Protein AF-A0A060HSI9-F1 (afdb_monomer)

pLDDT: mean 70.89, std 17.95, range [40.16, 93.25]

Mean predicted aligned error: 19.89 Å

Solvent-accessible surface area (backbone atoms only — not comparable to full-atom values): 10178 Å² total; per-residue (Å²): 134,85,80,70,79,59,53,74,47,75,44,99,86,72,50,74,48,76,35,48,62,65,58,51,50,52,49,51,52,52,54,51,49,64,66,45,73,79,53,79,86,77,88,77,90,78,90,75,96,71,94,72,89,74,72,82,67,75,79,71,74,78,77,73,58,67,72,57,53,50,54,53,50,54,50,33,64,72,57,56,35,84,62,73,37,39,64,73,67,48,44,62,92,59,92,74,59,80,80,44,48,68,58,52,49,53,56,54,68,68,36,84,59,42,40,80,44,79,57,87,99,43,58,27,40,22,46,54,80,69,80,79,60,62,67,61,62,61,53,67,72,72,70,80,76,90,83,76,91,80,90,82,92,133

Foldseek 3Di:
DDDADWDWDQDPVRDIDTHDPVRVVVVVVVVVVVVCVVPDPPDDDDDDDDDDPPDDPPVPVPDDDVVLVVVLVVQLVVQAAQDWDFPVVSCVPPDDDPVCVVVSVVVQPPDPQWDWDDDPPTITIHGDDDPVPPVVVVVVVVPPDDDDDDDDDD

Secondary structure (DSSP, 8-state):
-----EEEEE-TTS-EEEEEHHHHHHHHHHHHHHHHTTS--------------------------HHHHHHHHHHHHHH--SS-EEHHHHTTT----GGGHHHHHHHHHH-TTEEEEEETTEEEEEE---GGGHHHHHHHSSS-----------

Sequence (154 aa):
MKIGKAISIELDDGQRLSLSLKEAGELYLKLGNMLTDGREAGKKKSGRKSRTTFAGSSRTTVTMSDARRQEILEHLNKQVSDTPRTLTNLLKGVKYSPSQLPLIRNMVESQQSIRAKAKGKRTLYLRKRTKVAATKAAKALKGTESGTTSVGAA

Structure (mmCIF, N/CA/C/O backbone):
data_AF-A0A060HSI9-F1
#
_entry.id   AF-A0A060HSI9-F1
#
loop_
_atom_site.group_PDB
_atom_site.id
_atom_site.type_symbol
_atom_site.label_atom_id
_atom_site.label_alt_id
_atom_site.label_comp_id
_atom_site.label_asym_id
_atom_site.label_entity_id
_atom_site.label_seq_id
_atom_site.pdbx_PDB_ins_code
_atom_site.Cartn_x
_atom_site.Cartn_y
_atom_site.Cartn_z
_atom_site.occupancy
_atom_site.B_iso_or_equiv
_atom_site.auth_seq_id
_atom_site.auth_comp_id
_atom_site.auth_asym_id
_atom_site.auth_atom_id
_atom_site.pdbx_PDB_model_num
ATOM 1 N N . MET A 1 1 ? 28.722 20.154 -37.574 1.00 40.16 1 MET A N 1
ATOM 2 C CA . MET A 1 1 ? 28.3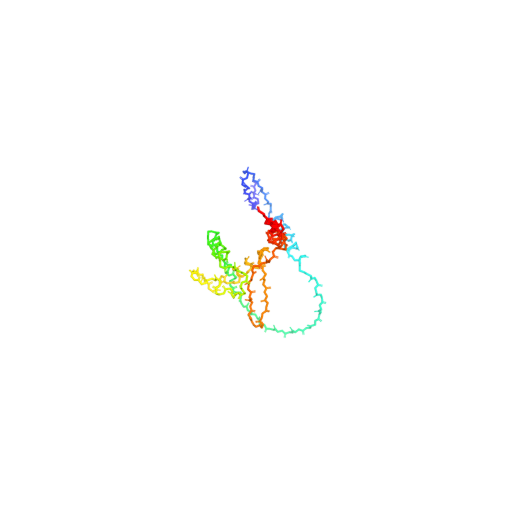08 20.564 -36.211 1.00 40.16 1 MET A CA 1
ATOM 3 C C . MET A 1 1 ? 27.959 19.312 -35.419 1.00 40.16 1 MET A C 1
ATOM 5 O O . MET A 1 1 ? 27.168 18.518 -35.906 1.00 40.16 1 MET A O 1
ATOM 9 N N . LYS A 1 2 ? 28.589 19.072 -34.261 1.00 44.84 2 LYS A N 1
ATOM 10 C CA . LYS A 1 2 ? 28.265 17.920 -33.400 1.00 44.84 2 LYS A CA 1
ATOM 11 C C . LYS A 1 2 ? 27.137 18.341 -32.458 1.00 44.84 2 LYS A C 1
ATOM 13 O O . LYS A 1 2 ? 27.374 19.129 -31.551 1.00 44.84 2 LYS A O 1
ATOM 18 N N . ILE A 1 3 ? 25.922 17.859 -32.705 1.00 48.19 3 ILE A N 1
ATOM 19 C CA . ILE A 1 3 ? 24.788 18.047 -31.794 1.00 48.19 3 ILE A CA 1
ATOM 20 C C . ILE A 1 3 ? 25.123 17.278 -30.513 1.00 48.19 3 ILE A C 1
ATOM 22 O O . ILE A 1 3 ? 25.268 16.055 -30.528 1.00 48.19 3 ILE A O 1
ATOM 26 N N . GLY A 1 4 ? 25.362 18.010 -29.424 1.00 58.66 4 GLY A N 1
ATOM 27 C CA . GLY A 1 4 ? 25.581 17.420 -28.107 1.00 58.66 4 GLY A CA 1
ATOM 28 C C . GLY A 1 4 ? 24.373 16.577 -27.704 1.00 58.66 4 GLY A C 1
ATOM 29 O O . GLY A 1 4 ? 23.245 16.891 -28.074 1.00 58.66 4 GLY A O 1
ATOM 30 N N . LYS A 1 5 ? 24.606 15.489 -26.964 1.00 60.88 5 LYS A N 1
ATOM 31 C CA . LYS A 1 5 ? 23.535 14.610 -26.474 1.00 60.88 5 LYS A CA 1
ATOM 32 C C . LYS A 1 5 ? 22.525 15.448 -25.672 1.00 60.88 5 LYS A C 1
ATOM 34 O O . LYS A 1 5 ? 22.882 15.991 -24.629 1.00 60.88 5 LYS A O 1
ATOM 39 N N . ALA A 1 6 ? 21.299 15.556 -26.172 1.00 63.03 6 ALA A N 1
ATOM 40 C CA . ALA A 1 6 ? 20.192 16.255 -25.529 1.00 63.03 6 ALA A CA 1
ATOM 41 C C . ALA A 1 6 ? 19.100 15.245 -25.170 1.00 63.03 6 ALA A C 1
ATOM 43 O O . ALA A 1 6 ? 18.893 14.263 -25.886 1.00 63.03 6 ALA A O 1
ATOM 44 N N . ILE A 1 7 ? 18.420 15.478 -24.053 1.00 67.94 7 ILE A N 1
ATOM 45 C CA . ILE A 1 7 ? 17.282 14.668 -23.624 1.00 67.94 7 ILE A CA 1
ATOM 46 C C . ILE A 1 7 ? 16.034 15.406 -24.095 1.00 67.94 7 ILE A C 1
ATOM 48 O O . ILE A 1 7 ? 15.830 16.561 -23.731 1.00 67.94 7 ILE A O 1
ATOM 52 N N . SER A 1 8 ? 15.230 14.758 -24.935 1.00 62.72 8 SER A N 1
ATOM 53 C CA . SER A 1 8 ? 13.963 15.321 -25.404 1.00 62.72 8 SER A CA 1
ATOM 54 C C . SER A 1 8 ? 12.813 14.666 -24.657 1.00 62.72 8 SER A C 1
ATOM 56 O O . SER A 1 8 ? 12.738 13.440 -24.596 1.00 62.72 8 SER A O 1
ATOM 58 N N . ILE A 1 9 ? 11.950 15.492 -24.076 1.00 70.50 9 ILE A N 1
ATOM 59 C CA . ILE A 1 9 ? 10.743 15.074 -23.370 1.00 70.50 9 ILE A CA 1
ATOM 60 C C . ILE A 1 9 ? 9.565 15.589 -24.192 1.00 70.50 9 ILE A C 1
ATOM 62 O O . ILE A 1 9 ? 9.476 16.785 -24.466 1.00 70.50 9 ILE A O 1
ATOM 66 N N . GLU A 1 10 ? 8.702 14.677 -24.620 1.00 68.81 10 GLU A N 1
ATOM 67 C CA . GLU A 1 10 ? 7.448 14.998 -25.298 1.00 68.81 10 GLU A CA 1
ATOM 68 C C . GLU A 1 10 ? 6.337 14.998 -24.249 1.00 68.81 10 GLU A C 1
ATOM 70 O O . GLU A 1 10 ? 6.200 14.038 -23.488 1.00 68.81 10 GLU A O 1
ATOM 75 N N . LEU A 1 11 ? 5.629 16.118 -24.148 1.00 74.62 11 LEU A N 1
ATOM 76 C CA . LEU A 1 11 ? 4.500 16.302 -23.247 1.00 74.62 11 LEU A CA 1
ATOM 77 C C . LEU A 1 11 ? 3.208 15.847 -23.939 1.00 74.62 11 LEU A C 1
ATOM 79 O O . LEU A 1 11 ? 3.128 15.825 -25.167 1.00 74.62 11 LEU A O 1
ATOM 83 N N . ASP A 1 12 ? 2.188 15.501 -23.153 1.00 70.75 12 ASP A N 1
ATOM 84 C CA . ASP A 1 12 ? 0.912 14.964 -23.658 1.00 70.75 12 ASP A CA 1
ATOM 85 C C . ASP A 1 12 ? 0.148 15.941 -24.578 1.00 70.75 12 ASP A C 1
ATOM 87 O O . ASP A 1 12 ? -0.732 15.530 -25.331 1.00 70.75 12 ASP A O 1
ATOM 91 N N . ASP A 1 13 ? 0.492 17.232 -24.548 1.00 79.94 13 ASP A N 1
ATOM 92 C CA . ASP A 1 13 ? -0.033 18.274 -25.437 1.00 79.94 13 ASP A CA 1
ATOM 93 C C . ASP A 1 13 ? 0.760 18.417 -26.754 1.00 79.94 13 ASP A C 1
ATOM 95 O O . ASP A 1 13 ? 0.511 19.331 -27.540 1.00 79.94 13 ASP A O 1
ATOM 99 N N . GLY A 1 14 ? 1.715 17.517 -27.007 1.00 69.44 14 GLY A N 1
ATOM 100 C CA . GLY A 1 14 ? 2.565 17.505 -28.197 1.00 69.44 14 GLY A CA 1
ATOM 101 C C . GLY A 1 14 ? 3.743 18.479 -28.135 1.00 69.44 14 GLY A C 1
ATOM 102 O O . GLY A 1 14 ? 4.514 18.569 -29.095 1.00 69.44 14 GLY A O 1
ATOM 103 N N . GLN A 1 15 ? 3.929 19.206 -27.028 1.00 73.06 15 GLN A N 1
ATOM 104 C CA . GLN A 1 15 ? 5.081 20.087 -26.872 1.00 73.06 15 GLN A CA 1
ATOM 105 C C . GLN A 1 15 ? 6.350 19.281 -26.589 1.00 73.06 15 GLN A C 1
ATOM 107 O O . GLN A 1 15 ? 6.393 18.406 -25.723 1.00 73.06 15 GLN A O 1
ATOM 112 N N . ARG A 1 16 ? 7.424 19.605 -27.315 1.00 68.88 16 ARG A N 1
ATOM 113 C CA . ARG A 1 16 ? 8.738 18.979 -27.148 1.00 68.88 16 ARG A CA 1
ATOM 114 C C . ARG A 1 16 ? 9.688 19.921 -26.432 1.00 68.88 16 ARG A C 1
ATOM 116 O O . ARG A 1 16 ? 10.063 20.963 -26.965 1.00 68.88 16 ARG A O 1
ATOM 123 N N . LEU A 1 17 ? 10.116 19.515 -25.243 1.00 69.62 17 LEU A N 1
ATOM 124 C CA . LEU A 1 17 ? 11.152 20.194 -24.480 1.00 69.62 17 LEU A CA 1
ATOM 125 C C . LEU A 1 17 ? 12.476 19.462 -24.683 1.00 69.62 17 LEU A C 1
ATOM 127 O O . LEU A 1 17 ? 12.631 18.302 -24.297 1.00 69.62 17 LEU A O 1
ATOM 131 N N . SER A 1 18 ? 13.441 20.146 -25.292 1.00 68.75 18 SER A N 1
ATOM 132 C CA . SER A 1 18 ? 14.808 19.649 -25.426 1.00 68.75 18 SER A CA 1
ATOM 133 C C . SER A 1 18 ? 15.668 20.262 -24.332 1.00 68.75 18 SER A C 1
ATOM 135 O O . SER A 1 18 ? 15.919 21.462 -24.333 1.00 68.75 18 SER A O 1
ATOM 137 N N . LEU A 1 19 ? 16.122 19.425 -23.405 1.00 70.19 19 LEU A N 1
ATOM 138 C CA . LEU A 1 19 ? 17.006 19.829 -22.320 1.00 70.19 19 LEU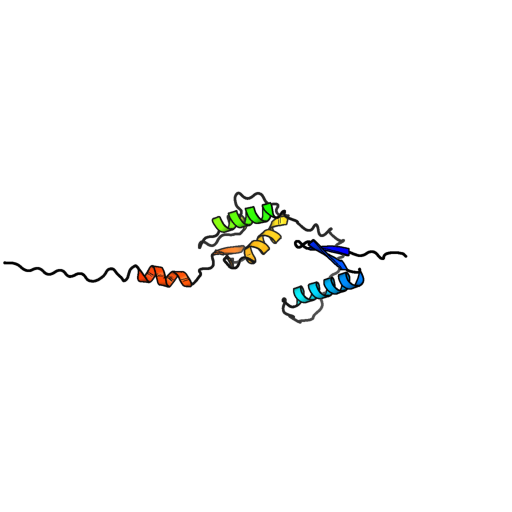 A CA 1
ATOM 139 C C . LEU A 1 19 ? 18.432 19.395 -22.634 1.00 70.19 19 LEU A C 1
ATOM 141 O O . LEU A 1 19 ? 18.698 18.247 -23.019 1.00 70.19 19 LEU A O 1
ATOM 145 N N . SER A 1 20 ? 19.375 20.305 -22.426 1.00 74.25 20 SER A N 1
ATOM 146 C CA . SER A 1 20 ? 20.785 19.947 -22.403 1.00 74.25 20 SER A CA 1
ATOM 147 C C . SER A 1 20 ? 21.103 19.100 -21.163 1.00 74.25 20 SER A C 1
ATOM 149 O O . SER A 1 20 ? 20.420 19.148 -20.139 1.00 74.25 20 SER A O 1
ATOM 151 N N . LEU A 1 21 ? 22.192 18.329 -21.221 1.00 71.19 21 LEU A N 1
ATOM 152 C CA . LEU A 1 21 ? 22.659 17.517 -20.088 1.00 71.19 21 LEU A CA 1
ATOM 153 C C . LEU A 1 21 ? 22.911 18.337 -18.810 1.00 71.19 21 LEU A C 1
ATOM 155 O O . LEU A 1 21 ? 22.741 17.813 -17.711 1.00 71.19 21 LEU A O 1
ATOM 159 N N . LYS A 1 22 ? 23.312 19.608 -18.945 1.00 73.69 22 LYS A N 1
ATOM 160 C CA . LYS A 1 22 ? 23.543 20.503 -17.802 1.00 73.69 22 LYS A CA 1
ATOM 161 C C . LYS A 1 22 ? 22.226 20.898 -17.139 1.00 73.69 22 LYS A C 1
ATOM 163 O O . LYS A 1 22 ? 22.084 20.721 -15.934 1.00 73.69 22 LYS A O 1
ATOM 168 N N . GLU A 1 23 ? 21.249 21.327 -17.933 1.00 70.81 23 GLU A N 1
ATOM 169 C CA . GLU A 1 23 ? 19.918 21.714 -17.447 1.00 70.81 23 GLU A CA 1
ATOM 170 C C . GLU A 1 23 ? 19.183 20.528 -16.814 1.00 70.81 23 GLU A C 1
ATOM 172 O O . GLU A 1 23 ? 18.569 20.662 -15.757 1.00 70.81 23 GLU A O 1
ATOM 177 N N . ALA A 1 24 ? 19.311 19.333 -17.400 1.00 70.69 24 ALA A N 1
ATOM 178 C CA . ALA A 1 24 ? 18.772 18.109 -16.813 1.00 70.69 24 ALA A CA 1
ATOM 179 C C . ALA A 1 24 ? 19.407 17.790 -15.443 1.00 70.69 24 ALA A C 1
ATOM 181 O O . ALA A 1 24 ? 18.711 17.367 -14.518 1.00 70.69 24 ALA A O 1
ATOM 182 N N . GLY A 1 25 ? 20.717 18.021 -15.292 1.00 70.75 25 GLY A N 1
ATOM 183 C CA . GLY A 1 25 ? 21.428 17.854 -14.022 1.00 70.75 25 GLY A CA 1
ATOM 184 C C . GLY A 1 25 ? 20.975 18.846 -12.948 1.00 70.75 25 GLY A C 1
ATOM 185 O O . GLY A 1 25 ? 20.745 18.456 -11.802 1.00 70.75 25 GLY A O 1
ATOM 186 N N . GLU A 1 26 ? 20.784 20.112 -13.315 1.00 76.75 26 GLU A N 1
ATOM 187 C CA . GLU A 1 26 ? 20.282 21.150 -12.406 1.00 76.75 26 GLU A CA 1
ATOM 188 C C . GLU A 1 26 ? 18.837 20.892 -11.970 1.00 76.75 26 GLU A C 1
ATOM 190 O O . GLU A 1 26 ? 18.512 21.026 -10.787 1.00 76.75 26 GLU A O 1
ATOM 195 N N . LEU A 1 27 ? 17.978 20.440 -12.889 1.00 71.81 27 LEU A N 1
ATOM 196 C CA . LEU A 1 27 ? 16.618 20.018 -12.559 1.00 71.81 27 LEU A CA 1
ATOM 197 C C . LEU A 1 27 ? 16.621 18.841 -11.586 1.00 71.81 27 LEU A C 1
ATOM 199 O O . LEU A 1 27 ? 15.885 18.872 -10.601 1.00 71.81 27 LEU A O 1
ATOM 203 N N . TYR A 1 28 ? 17.475 17.839 -11.807 1.00 71.62 28 TYR A N 1
ATOM 204 C CA . TYR A 1 28 ? 17.618 16.702 -10.897 1.00 71.62 28 TYR A CA 1
ATOM 205 C C . TYR A 1 28 ? 18.022 17.140 -9.479 1.00 71.62 28 TYR A C 1
ATOM 207 O O . TYR A 1 28 ? 17.431 16.681 -8.500 1.00 71.62 28 TYR A O 1
ATOM 215 N N . LEU A 1 29 ? 18.974 18.070 -9.356 1.00 74.25 29 LEU A N 1
ATOM 216 C CA . LEU A 1 29 ? 19.384 18.655 -8.073 1.00 74.25 29 LEU A CA 1
ATOM 217 C C . LEU A 1 29 ? 18.239 19.423 -7.399 1.00 74.25 29 LEU A C 1
ATOM 219 O O . LEU A 1 29 ? 17.984 19.237 -6.209 1.00 74.25 29 LEU A O 1
ATOM 223 N N . LYS A 1 30 ? 17.512 20.250 -8.156 1.00 74.81 30 LYS A N 1
ATOM 224 C CA . LYS A 1 30 ? 16.397 21.056 -7.640 1.00 74.81 30 LYS A CA 1
ATOM 225 C C . LYS A 1 30 ? 15.217 20.186 -7.189 1.00 74.81 30 LYS A C 1
ATOM 227 O O . LYS A 1 30 ? 14.678 20.410 -6.108 1.00 74.81 30 LYS A O 1
ATOM 232 N N . LEU A 1 31 ? 14.871 19.157 -7.964 1.00 73.06 31 LEU A N 1
ATOM 233 C CA . LEU A 1 31 ? 13.866 18.145 -7.612 1.00 73.06 31 LEU A CA 1
ATOM 234 C C . LEU A 1 31 ? 14.282 17.340 -6.375 1.00 73.06 31 LEU A C 1
ATOM 236 O O . LEU A 1 31 ? 13.459 17.093 -5.494 1.00 73.06 31 LEU A O 1
ATOM 240 N N . GLY A 1 32 ? 15.561 16.967 -6.286 1.00 66.94 32 GLY A N 1
ATOM 241 C CA . GLY A 1 32 ? 16.128 16.306 -5.114 1.00 66.94 32 GLY A CA 1
ATOM 242 C C . GLY A 1 32 ? 15.967 17.147 -3.848 1.00 66.94 32 GLY A C 1
ATOM 243 O O . GLY A 1 32 ? 15.449 16.642 -2.854 1.00 66.94 32 GLY A O 1
ATOM 244 N N . ASN A 1 33 ? 16.320 18.434 -3.919 1.00 64.69 33 ASN A N 1
ATOM 245 C CA . ASN A 1 33 ? 16.217 19.364 -2.795 1.00 64.69 33 ASN A CA 1
ATOM 246 C C . ASN A 1 33 ? 14.762 19.578 -2.343 1.00 64.69 33 ASN A C 1
ATOM 248 O O . ASN A 1 33 ? 14.479 19.481 -1.150 1.00 64.69 33 ASN A O 1
ATOM 252 N N . MET A 1 34 ? 13.819 19.738 -3.281 1.00 61.66 34 MET A N 1
ATOM 253 C CA . MET A 1 34 ? 12.386 19.868 -2.968 1.00 61.66 34 MET A CA 1
ATOM 254 C C . MET A 1 34 ? 11.792 18.617 -2.298 1.00 61.66 34 MET A C 1
ATOM 256 O O . MET A 1 34 ? 10.873 18.728 -1.487 1.00 61.66 34 MET A O 1
ATOM 260 N N . LEU A 1 35 ? 12.310 17.421 -2.600 1.00 59.28 35 LEU A N 1
ATOM 261 C CA . LEU A 1 35 ? 11.903 16.177 -1.933 1.00 59.28 35 LEU A CA 1
ATOM 262 C C . LEU A 1 35 ? 12.506 16.033 -0.526 1.00 59.28 35 LEU A C 1
ATOM 264 O O . LEU A 1 35 ? 11.925 15.353 0.324 1.00 59.28 35 LEU A O 1
ATOM 268 N N . THR A 1 36 ? 13.659 16.654 -0.264 1.00 56.12 36 THR A N 1
ATOM 269 C CA . THR A 1 36 ? 14.295 16.673 1.063 1.00 56.12 36 THR A CA 1
ATOM 270 C C . THR A 1 36 ? 13.786 17.778 1.981 1.00 56.12 36 THR A C 1
ATOM 272 O O . THR A 1 36 ? 13.737 17.542 3.185 1.00 56.12 36 THR A O 1
ATOM 275 N N . ASP A 1 37 ? 13.331 18.919 1.459 1.00 51.22 37 ASP A N 1
ATOM 276 C CA . ASP A 1 37 ? 12.852 20.049 2.276 1.00 51.22 37 ASP A CA 1
ATOM 277 C C . ASP A 1 37 ? 11.537 19.757 3.032 1.00 51.22 37 ASP A C 1
ATOM 279 O O . ASP A 1 37 ? 11.179 20.467 3.969 1.00 51.22 37 ASP A O 1
ATOM 283 N N . GLY A 1 38 ? 10.840 18.660 2.706 1.00 49.78 38 GLY A N 1
ATOM 284 C CA . GLY A 1 38 ? 9.709 18.135 3.488 1.00 49.78 38 GLY A CA 1
ATOM 285 C C . GLY A 1 38 ? 10.097 17.211 4.655 1.00 49.78 38 GLY A C 1
ATOM 286 O O . GLY A 1 38 ? 9.219 16.744 5.384 1.00 49.78 38 GLY A O 1
ATOM 287 N N . ARG A 1 39 ? 11.388 16.898 4.838 1.00 49.22 39 ARG A N 1
ATOM 288 C CA . ARG A 1 39 ? 11.899 16.128 5.982 1.00 49.22 39 ARG A CA 1
ATOM 289 C C . ARG A 1 39 ? 12.712 17.045 6.875 1.00 49.22 39 ARG A C 1
ATOM 291 O O . ARG A 1 39 ? 13.842 17.393 6.556 1.00 49.22 39 ARG A O 1
ATOM 298 N N . GLU A 1 40 ? 12.116 17.383 8.012 1.00 47.50 40 GLU A N 1
ATOM 299 C CA . GLU A 1 40 ? 12.728 18.161 9.081 1.00 47.50 40 GLU A CA 1
ATOM 300 C C . GLU A 1 40 ? 14.219 17.865 9.280 1.00 47.50 40 GLU A C 1
ATOM 302 O O . GLU A 1 40 ? 14.649 16.728 9.506 1.00 47.50 40 GLU A O 1
ATOM 307 N N . ALA A 1 41 ? 14.998 18.944 9.260 1.00 51.53 41 ALA A N 1
ATOM 308 C CA . ALA A 1 41 ? 16.387 18.987 9.667 1.00 51.53 41 ALA A CA 1
ATOM 309 C C . ALA A 1 41 ? 16.518 18.750 11.184 1.00 51.53 41 ALA A C 1
ATOM 311 O O . ALA A 1 41 ? 16.785 19.660 11.966 1.00 51.53 41 ALA A O 1
ATOM 312 N N . GLY A 1 42 ? 16.387 17.496 11.611 1.00 43.94 42 GLY A N 1
ATOM 313 C CA . GLY A 1 42 ? 16.792 17.046 12.938 1.00 43.94 42 GLY A CA 1
ATOM 314 C C . GLY A 1 42 ? 18.310 16.873 13.016 1.00 43.94 42 GLY A C 1
ATOM 315 O O . GLY A 1 42 ? 18.827 15.766 12.877 1.00 43.94 42 GLY A O 1
ATOM 316 N N . LYS A 1 43 ? 19.059 17.957 13.249 1.00 56.25 43 LYS A N 1
ATOM 317 C CA . LYS A 1 43 ? 20.479 17.867 13.634 1.00 56.25 43 LYS A CA 1
ATOM 318 C C . LYS A 1 43 ? 20.600 17.253 15.033 1.00 56.25 43 LYS A C 1
ATOM 320 O O . LYS A 1 43 ? 20.265 17.931 15.996 1.00 56.25 43 LYS A O 1
ATOM 325 N N . LYS A 1 44 ? 21.234 16.079 15.168 1.00 47.88 44 LYS A N 1
ATOM 326 C CA . LYS A 1 44 ? 22.195 15.802 16.260 1.00 47.88 44 LYS A CA 1
ATOM 327 C C . LYS A 1 44 ? 23.340 14.902 15.777 1.00 47.88 44 LYS A C 1
ATOM 329 O O . LYS A 1 44 ? 23.127 13.800 15.286 1.00 47.88 44 LYS A O 1
ATOM 334 N N . LYS A 1 45 ? 24.564 15.420 15.922 1.00 55.88 45 LYS A N 1
ATOM 335 C CA . LYS A 1 45 ? 25.849 14.725 15.754 1.00 55.88 45 LYS A CA 1
ATOM 336 C C . LYS A 1 45 ? 26.049 13.712 16.890 1.00 55.88 45 LYS A C 1
ATOM 338 O O . LYS A 1 45 ? 25.851 14.091 18.037 1.00 55.88 45 LYS A O 1
ATOM 343 N N . SER A 1 46 ? 26.580 12.526 16.598 1.00 45.97 46 SER A N 1
ATOM 344 C CA . SER A 1 46 ? 27.830 12.006 17.192 1.00 45.97 46 SER A CA 1
ATOM 345 C C . SER A 1 46 ? 28.120 10.593 16.674 1.00 45.97 46 SER A C 1
ATOM 347 O O . SER A 1 46 ? 27.230 9.862 16.250 1.00 45.97 46 SER A O 1
ATOM 349 N N . GLY A 1 47 ? 29.409 10.276 16.579 1.00 52.62 47 GLY A N 1
ATOM 350 C CA . GLY A 1 47 ? 29.939 9.227 15.722 1.00 52.62 47 GLY A CA 1
ATOM 351 C C . GLY A 1 47 ? 29.545 7.799 16.086 1.00 52.62 47 GLY A C 1
ATOM 352 O O . GLY A 1 47 ? 29.537 7.390 17.242 1.00 52.62 47 GLY A O 1
ATOM 353 N N . ARG A 1 48 ? 29.371 6.989 15.042 1.00 47.97 48 ARG A N 1
ATOM 354 C CA . ARG A 1 48 ? 29.639 5.558 15.118 1.00 47.97 48 ARG A CA 1
ATOM 355 C C . ARG A 1 48 ? 30.299 5.113 13.825 1.00 47.97 48 ARG A C 1
ATOM 357 O O . ARG A 1 48 ? 29.682 5.020 12.771 1.00 47.97 48 ARG A O 1
ATOM 364 N N . LYS A 1 49 ? 31.601 4.873 13.933 1.00 56.62 49 LYS A N 1
ATOM 365 C CA . LYS A 1 49 ? 32.419 4.163 12.957 1.00 56.62 49 LYS A CA 1
ATOM 366 C C . LYS A 1 49 ? 31.839 2.745 12.851 1.00 56.62 49 LYS A C 1
ATOM 368 O O . LYS A 1 49 ? 32.005 1.955 13.773 1.00 56.62 49 LYS A O 1
ATOM 373 N N . SER A 1 50 ? 31.147 2.416 11.764 1.00 44.88 50 SER A N 1
ATOM 374 C CA . SER A 1 50 ? 30.896 1.017 11.399 1.00 44.88 50 SER A CA 1
ATOM 375 C C . SER A 1 50 ? 31.078 0.822 9.902 1.00 44.88 50 SER A C 1
ATOM 377 O O . SER A 1 50 ? 30.194 1.051 9.082 1.00 44.88 50 SER A O 1
ATOM 379 N N . ARG A 1 51 ? 32.299 0.391 9.600 1.00 60.06 51 ARG A N 1
ATOM 380 C CA . ARG A 1 51 ? 32.694 -0.451 8.479 1.00 60.06 51 ARG A CA 1
ATOM 381 C C . ARG A 1 51 ? 31.599 -1.474 8.146 1.00 60.06 51 ARG A C 1
ATOM 383 O O . ARG A 1 51 ? 31.305 -2.339 8.962 1.00 60.06 51 ARG A O 1
ATOM 390 N N . THR A 1 52 ? 31.044 -1.384 6.943 1.00 49.75 52 THR A N 1
ATOM 391 C CA . THR A 1 52 ? 30.788 -2.521 6.044 1.00 49.75 52 THR A CA 1
ATOM 392 C C . THR A 1 52 ? 30.369 -1.966 4.688 1.00 49.75 52 THR A C 1
ATOM 394 O O . THR A 1 52 ? 29.316 -1.361 4.519 1.00 49.75 52 THR A O 1
ATOM 397 N N . THR A 1 53 ? 31.255 -2.149 3.718 1.00 53.50 53 THR A N 1
ATOM 398 C CA . THR A 1 53 ? 30.972 -2.100 2.289 1.00 53.50 53 THR A CA 1
ATOM 399 C C . THR A 1 53 ? 29.895 -3.134 1.975 1.00 53.50 53 THR A C 1
ATOM 401 O O . THR A 1 53 ? 30.203 -4.304 1.762 1.00 53.50 53 THR A O 1
ATOM 404 N N . PHE A 1 54 ? 28.627 -2.724 1.959 1.00 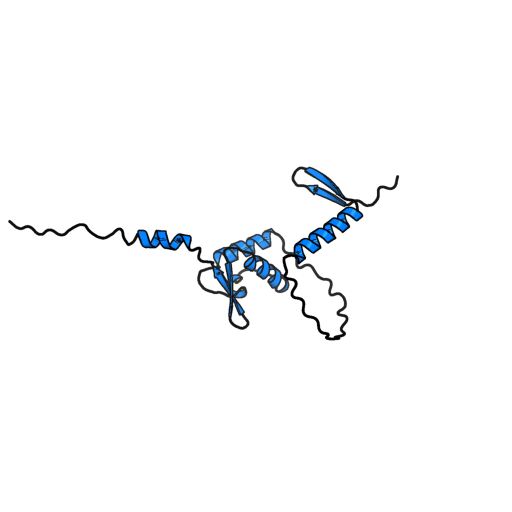46.00 54 PHE A N 1
ATOM 405 C CA . PHE A 1 54 ? 27.624 -3.477 1.221 1.00 46.00 54 PHE A CA 1
ATOM 406 C C . PHE A 1 54 ? 27.813 -3.106 -0.245 1.00 46.00 54 PHE A C 1
ATOM 408 O O . PHE A 1 54 ? 27.425 -2.024 -0.687 1.00 46.00 54 PHE A O 1
ATOM 415 N N . ALA A 1 55 ? 28.508 -3.992 -0.961 1.00 45.22 55 ALA A N 1
ATOM 416 C CA . ALA A 1 55 ? 28.532 -4.016 -2.411 1.00 45.22 55 ALA A CA 1
ATOM 417 C C . ALA A 1 55 ? 27.112 -3.766 -2.925 1.00 45.22 55 ALA A C 1
ATOM 419 O O . ALA A 1 55 ? 26.153 -4.309 -2.371 1.00 45.22 55 ALA A O 1
ATOM 420 N N . GLY A 1 56 ? 26.996 -2.887 -3.921 1.00 45.47 56 GLY A N 1
ATOM 421 C CA . GLY A 1 56 ? 25.729 -2.458 -4.485 1.00 45.47 56 GLY A CA 1
ATOM 422 C C . GLY A 1 56 ? 24.864 -3.654 -4.846 1.00 45.47 56 GLY A C 1
ATOM 423 O O . GLY A 1 56 ? 24.990 -4.215 -5.929 1.00 45.47 56 GLY A O 1
ATOM 424 N N . SER A 1 57 ? 23.940 -4.008 -3.949 1.00 41.19 57 SER A N 1
ATOM 425 C CA . SER A 1 57 ? 22.716 -4.674 -4.349 1.00 41.19 57 SER A CA 1
ATOM 426 C C . SER A 1 57 ? 22.128 -3.723 -5.366 1.00 41.19 57 SER A C 1
ATOM 428 O O . SER A 1 57 ? 21.766 -2.601 -4.998 1.00 41.19 57 SER A O 1
ATOM 430 N N . SER A 1 58 ? 22.103 -4.134 -6.637 1.00 44.66 58 SER A N 1
ATOM 431 C CA . SER A 1 58 ? 21.328 -3.453 -7.663 1.00 44.66 58 SER A CA 1
ATOM 432 C C . SER A 1 58 ? 20.020 -3.080 -6.991 1.00 44.66 58 SER A C 1
ATOM 434 O O . SER A 1 58 ? 19.322 -3.962 -6.478 1.00 44.66 58 SER A O 1
ATOM 436 N N . ARG A 1 59 ? 19.762 -1.781 -6.841 1.00 54.28 59 ARG A N 1
ATOM 437 C CA . ARG A 1 59 ? 18.514 -1.289 -6.281 1.00 54.28 59 ARG A CA 1
ATOM 438 C C . ARG A 1 59 ? 17.503 -1.599 -7.370 1.00 54.28 59 ARG A C 1
ATOM 440 O O . ARG A 1 59 ? 17.208 -0.735 -8.183 1.00 54.28 59 ARG A O 1
ATOM 447 N N . THR A 1 60 ? 17.103 -2.866 -7.470 1.00 53.50 60 THR A N 1
ATOM 448 C CA . THR A 1 60 ? 16.039 -3.335 -8.338 1.00 53.50 60 THR A CA 1
ATOM 449 C C . THR A 1 60 ? 14.858 -2.522 -7.881 1.00 53.50 60 THR A C 1
ATOM 451 O O . THR A 1 60 ? 14.299 -2.728 -6.802 1.00 53.50 60 THR A O 1
ATOM 454 N N . THR A 1 61 ? 14.594 -1.465 -8.636 1.00 59.81 61 THR A N 1
ATOM 455 C CA . THR A 1 61 ? 13.440 -0.621 -8.447 1.00 59.81 61 THR A CA 1
ATOM 456 C C . THR A 1 61 ? 12.278 -1.577 -8.593 1.00 59.81 61 THR A C 1
ATOM 458 O O . THR A 1 61 ? 12.037 -2.132 -9.660 1.00 59.81 61 THR A O 1
ATOM 461 N N . VAL A 1 62 ? 11.636 -1.891 -7.469 1.00 66.44 62 VAL A N 1
ATOM 462 C CA . VAL A 1 62 ? 10.461 -2.749 -7.481 1.00 66.44 62 VAL A CA 1
ATOM 463 C C . VAL A 1 62 ? 9.376 -1.928 -8.153 1.00 66.44 62 VAL A C 1
ATOM 465 O O . VAL A 1 62 ? 8.733 -1.081 -7.533 1.00 66.44 62 VAL A O 1
ATOM 468 N N . THR A 1 63 ? 9.250 -2.115 -9.459 1.00 75.19 63 THR A N 1
ATOM 469 C CA . THR A 1 63 ? 8.236 -1.475 -10.276 1.00 75.19 63 THR A CA 1
ATOM 470 C C . THR A 1 63 ? 6.963 -2.310 -10.215 1.00 75.19 63 THR A C 1
ATOM 472 O O . THR A 1 63 ? 6.967 -3.527 -10.013 1.00 75.19 63 THR A O 1
ATOM 475 N N . MET A 1 64 ? 5.835 -1.624 -10.310 1.00 82.31 64 MET A N 1
ATOM 476 C CA . MET A 1 64 ? 4.518 -2.232 -10.399 1.00 82.31 64 MET A CA 1
ATOM 477 C C . MET A 1 64 ? 3.800 -1.489 -11.514 1.00 82.31 64 MET A C 1
ATOM 479 O O . MET A 1 64 ? 3.799 -0.259 -11.481 1.00 82.31 64 MET A O 1
ATOM 483 N N . SER A 1 65 ? 3.225 -2.215 -12.472 1.00 86.56 65 SER A N 1
ATOM 484 C CA . SER A 1 65 ? 2.418 -1.620 -13.540 1.00 86.56 65 SER A CA 1
ATOM 485 C C . SER A 1 65 ? 1.236 -0.848 -12.958 1.00 86.56 65 SER A C 1
ATOM 487 O O . SER A 1 65 ? 0.659 -1.277 -11.953 1.00 86.56 65 SER A O 1
ATOM 489 N N . ASP A 1 66 ? 0.815 0.226 -13.617 1.00 86.06 66 ASP A N 1
ATOM 490 C CA . ASP A 1 66 ? -0.270 1.073 -13.112 1.00 86.06 66 ASP A CA 1
ATOM 491 C C . ASP A 1 66 ? -1.609 0.334 -13.015 1.00 86.06 66 ASP A C 1
ATOM 493 O O . ASP A 1 66 ? -2.313 0.482 -12.018 1.00 86.06 66 ASP A O 1
ATOM 497 N N . ALA A 1 67 ? -1.898 -0.583 -13.944 1.00 87.12 67 ALA A N 1
ATOM 498 C CA . ALA A 1 67 ? -3.069 -1.463 -13.858 1.00 87.12 67 ALA A CA 1
ATOM 499 C C . ALA A 1 67 ? -3.101 -2.265 -12.543 1.00 87.12 67 ALA A C 1
ATOM 501 O O . ALA A 1 67 ? -4.126 -2.355 -11.869 1.00 87.12 67 ALA A O 1
ATOM 502 N N . ARG A 1 68 ? -1.939 -2.782 -12.122 1.00 88.38 68 ARG A N 1
ATOM 503 C CA . ARG A 1 68 ? -1.798 -3.502 -10.851 1.00 88.38 68 ARG A CA 1
ATOM 504 C C . ARG A 1 68 ? -1.949 -2.586 -9.652 1.00 88.38 68 ARG A C 1
ATOM 506 O O . ARG A 1 68 ? -2.577 -2.972 -8.672 1.00 88.38 68 ARG A O 1
ATOM 513 N N . ARG A 1 69 ? -1.381 -1.381 -9.715 1.00 88.62 69 ARG A N 1
ATOM 514 C CA . ARG A 1 69 ? -1.539 -0.387 -8.648 1.00 88.62 69 ARG A CA 1
ATOM 515 C C . ARG A 1 69 ? -3.014 -0.089 -8.415 1.00 88.62 69 ARG A C 1
ATOM 517 O O . ARG A 1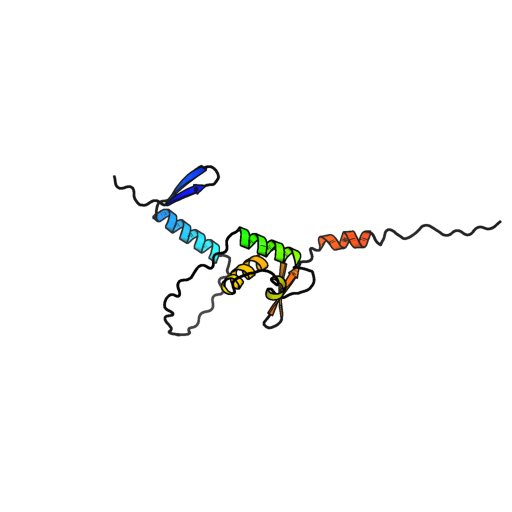 69 ? -3.452 -0.106 -7.267 1.00 88.62 69 ARG A O 1
ATOM 524 N N . GLN A 1 70 ? -3.759 0.119 -9.496 1.00 90.06 70 GLN A N 1
ATOM 525 C CA . GLN A 1 70 ? -5.180 0.424 -9.443 1.00 90.06 70 GLN A CA 1
ATOM 526 C C . GLN A 1 70 ? -5.995 -0.740 -8.869 1.00 90.06 70 GLN A C 1
ATOM 528 O O . GLN A 1 70 ? -6.789 -0.519 -7.960 1.00 90.06 70 GLN A O 1
ATOM 533 N N . GLU A 1 71 ? -5.738 -1.976 -9.309 1.00 90.88 71 GLU A N 1
ATOM 534 C CA . GLU A 1 71 ? -6.400 -3.180 -8.783 1.00 90.88 71 GLU A CA 1
ATOM 535 C C . GLU A 1 71 ? -6.201 -3.322 -7.263 1.00 90.88 71 GLU A C 1
ATOM 537 O O . GLU A 1 71 ? -7.154 -3.541 -6.512 1.00 90.88 71 GLU A O 1
ATOM 542 N N . ILE A 1 72 ? -4.961 -3.146 -6.786 1.00 90.88 72 ILE A N 1
ATOM 543 C CA . ILE A 1 72 ? -4.643 -3.228 -5.355 1.00 90.88 72 ILE A CA 1
ATOM 544 C C . ILE A 1 72 ? -5.370 -2.128 -4.578 1.00 90.88 72 ILE A C 1
ATOM 546 O O . ILE A 1 72 ? -5.949 -2.403 -3.527 1.00 90.88 72 ILE A O 1
ATOM 550 N N . LEU A 1 73 ? -5.359 -0.890 -5.077 1.00 90.00 73 LEU A N 1
ATOM 551 C CA . LEU A 1 73 ? -6.038 0.232 -4.427 1.00 90.00 73 LEU A CA 1
ATOM 552 C C . LEU A 1 73 ? -7.552 0.039 -4.379 1.00 90.00 73 LEU A C 1
ATOM 554 O O . LEU A 1 73 ? -8.170 0.313 -3.351 1.00 90.00 73 LEU A O 1
ATOM 558 N N . GLU A 1 74 ? -8.153 -0.450 -5.459 1.00 91.31 74 GLU A N 1
ATOM 559 C CA . GLU A 1 74 ? -9.585 -0.713 -5.516 1.00 91.31 74 GLU A CA 1
ATOM 560 C C . GLU A 1 74 ? -9.984 -1.809 -4.521 1.00 91.31 74 GLU A C 1
ATOM 562 O O . GLU A 1 74 ? -10.928 -1.632 -3.744 1.00 91.31 74 GLU A O 1
ATOM 567 N N . HIS A 1 75 ? -9.223 -2.906 -4.471 1.00 91.62 75 HIS A N 1
ATOM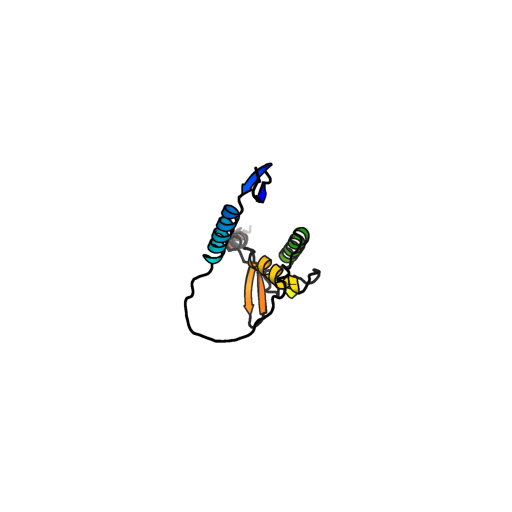 568 C CA . HIS A 1 75 ? -9.437 -3.972 -3.491 1.00 91.62 75 HIS A CA 1
ATOM 569 C C . HIS A 1 75 ? -9.301 -3.463 -2.054 1.00 91.62 75 HIS A C 1
ATOM 571 O O . HIS A 1 75 ? -10.150 -3.737 -1.204 1.00 91.62 75 HIS A O 1
ATOM 577 N N . LEU A 1 76 ? -8.265 -2.670 -1.778 1.00 88.94 76 LEU A N 1
ATOM 578 C CA . LEU A 1 76 ? -8.051 -2.070 -0.464 1.00 88.94 76 LEU A CA 1
ATOM 579 C C . LEU A 1 76 ? -9.203 -1.146 -0.071 1.00 88.94 76 LEU A C 1
ATOM 581 O O . LEU A 1 76 ? -9.711 -1.267 1.038 1.00 88.94 76 LEU A O 1
ATOM 585 N N . ASN A 1 77 ? -9.668 -0.276 -0.966 1.00 86.75 77 ASN A N 1
ATOM 586 C CA . ASN A 1 77 ? -10.787 0.624 -0.688 1.00 86.75 77 ASN A CA 1
ATOM 587 C C . ASN A 1 77 ? -12.081 -0.137 -0.356 1.00 86.75 77 ASN A C 1
ATOM 589 O O . ASN A 1 77 ? -12.859 0.332 0.474 1.00 86.75 77 ASN A O 1
ATOM 593 N N . LYS A 1 78 ? -12.292 -1.322 -0.945 1.00 87.69 78 LYS A N 1
ATOM 594 C CA . LYS A 1 78 ? -13.415 -2.215 -0.606 1.00 87.69 78 LYS A CA 1
ATOM 595 C C . LYS A 1 78 ? -13.244 -2.880 0.767 1.00 87.69 78 LYS A C 1
ATOM 597 O O . LYS A 1 78 ? -14.227 -3.098 1.469 1.00 87.69 78 LYS A O 1
ATOM 602 N N . GLN A 1 79 ? -12.011 -3.209 1.161 1.00 87.81 79 GLN A N 1
ATOM 603 C CA . GLN A 1 79 ? -11.707 -3.926 2.411 1.00 87.81 79 GLN A CA 1
ATOM 604 C C . GLN A 1 79 ? -11.494 -3.014 3.629 1.00 87.81 79 GLN A C 1
ATOM 606 O O . GLN A 1 79 ? -11.663 -3.448 4.776 1.00 87.81 79 GLN A O 1
ATOM 611 N N . VAL A 1 80 ? -11.086 -1.763 3.410 1.00 85.25 80 VAL A N 1
ATOM 612 C CA . VAL A 1 80 ? -10.851 -0.787 4.474 1.00 85.25 80 VAL A CA 1
ATOM 613 C C . VAL A 1 80 ? -12.190 -0.367 5.067 1.00 85.25 80 VAL A C 1
ATOM 615 O O . VAL A 1 80 ? -13.031 0.258 4.429 1.00 85.25 80 VAL A O 1
ATOM 618 N N . SER A 1 81 ? -12.365 -0.700 6.339 1.00 84.19 81 SER A N 1
ATOM 619 C CA . SER A 1 81 ? -13.562 -0.395 7.115 1.00 84.19 81 SER A CA 1
ATOM 620 C C . SER A 1 81 ? -13.190 0.382 8.377 1.00 84.19 81 SER A C 1
ATOM 622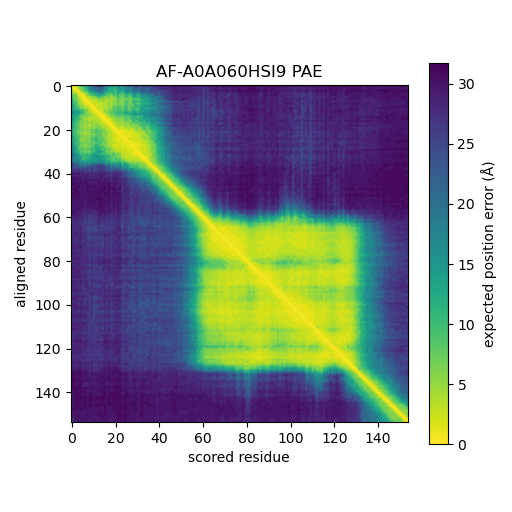 O O . SER A 1 81 ? -12.024 0.708 8.623 1.00 84.19 81 SER A O 1
ATOM 624 N N . ASP A 1 82 ? -14.191 0.665 9.202 1.00 82.19 82 ASP A N 1
ATOM 625 C CA . ASP A 1 82 ? -13.995 1.208 10.546 1.00 82.19 82 ASP A CA 1
ATOM 626 C C . ASP A 1 82 ? -13.275 0.215 11.478 1.00 82.19 82 ASP A C 1
ATOM 628 O O . ASP A 1 82 ? -12.740 0.611 12.516 1.00 82.19 82 ASP A O 1
ATOM 632 N N . THR A 1 83 ? -13.224 -1.073 11.109 1.00 86.25 83 THR A N 1
ATOM 633 C CA . THR A 1 83 ? -12.504 -2.092 11.879 1.00 86.25 83 THR A CA 1
ATOM 634 C C . THR A 1 83 ? -11.001 -2.051 11.574 1.00 86.25 83 THR A C 1
ATOM 636 O O . THR A 1 83 ? -10.606 -2.109 10.407 1.00 86.25 83 THR A O 1
ATOM 639 N N . PRO A 1 84 ? -10.129 -1.977 12.597 1.00 87.69 84 PRO A N 1
ATOM 640 C CA . PRO A 1 84 ? -8.690 -1.900 12.385 1.00 87.69 84 PRO A CA 1
ATOM 641 C C . PRO A 1 84 ? -8.132 -3.247 11.908 1.00 87.69 84 PRO A C 1
ATOM 643 O O . PRO A 1 84 ? -8.232 -4.256 12.607 1.00 87.69 84 PRO A O 1
ATOM 646 N N . ARG A 1 85 ? -7.491 -3.264 10.734 1.00 91.88 85 ARG A N 1
ATOM 647 C CA . ARG A 1 85 ? -6.920 -4.480 10.123 1.00 91.88 85 ARG A CA 1
ATOM 648 C C . ARG A 1 85 ? -5.459 -4.278 9.723 1.00 91.88 85 ARG A C 1
ATOM 650 O O . ARG A 1 85 ? -5.031 -3.164 9.441 1.00 91.88 85 ARG A O 1
ATOM 657 N N . THR A 1 86 ? -4.665 -5.348 9.708 1.00 92.81 86 THR A N 1
ATOM 658 C CA . THR A 1 86 ? -3.285 -5.297 9.195 1.00 92.81 86 THR A CA 1
ATOM 659 C C . THR A 1 86 ? -3.277 -5.240 7.670 1.00 92.81 86 THR A C 1
ATOM 661 O O . THR A 1 86 ? -4.185 -5.765 7.030 1.00 92.81 86 THR A O 1
ATOM 664 N N . LEU A 1 87 ? -2.209 -4.692 7.081 1.00 90.56 87 LEU A N 1
ATOM 665 C CA . LEU A 1 87 ? -2.045 -4.648 5.622 1.00 90.56 87 LEU A CA 1
ATOM 666 C C . LEU A 1 87 ? -2.162 -6.041 4.984 1.00 90.56 87 LEU A C 1
ATOM 668 O O . LEU A 1 87 ? -2.861 -6.216 3.998 1.00 90.56 87 LEU A O 1
ATOM 672 N N . THR A 1 88 ? -1.557 -7.057 5.602 1.00 89.81 88 THR A N 1
ATOM 673 C CA . THR A 1 88 ? -1.653 -8.451 5.142 1.00 89.81 88 THR A CA 1
ATOM 674 C C . THR A 1 88 ? -3.082 -8.986 5.127 1.00 89.81 88 THR A C 1
ATOM 676 O O . THR A 1 88 ? -3.428 -9.763 4.247 1.00 89.81 88 THR A O 1
ATOM 679 N N . ASN A 1 89 ? -3.925 -8.573 6.079 1.00 91.62 89 ASN A N 1
ATOM 680 C CA . ASN A 1 89 ? -5.329 -8.973 6.107 1.00 91.62 89 ASN A CA 1
ATOM 681 C C . ASN A 1 89 ? -6.150 -8.225 5.055 1.00 91.62 89 ASN A C 1
ATOM 683 O O . ASN A 1 89 ? -7.061 -8.813 4.486 1.00 91.62 89 ASN A O 1
ATOM 687 N N . LEU A 1 90 ? -5.826 -6.957 4.793 1.00 90.56 90 LEU A N 1
ATOM 688 C CA . LEU A 1 90 ? -6.477 -6.162 3.750 1.00 90.56 90 LEU A CA 1
ATOM 689 C C . LEU A 1 90 ? -6.123 -6.649 2.339 1.00 90.56 90 LEU A C 1
ATOM 691 O O . LEU A 1 90 ? -6.955 -6.582 1.444 1.00 90.56 90 LEU A O 1
ATOM 695 N N . LEU A 1 91 ? -4.915 -7.182 2.155 1.00 92.12 91 LEU A N 1
ATOM 696 C CA . LEU A 1 91 ? -4.445 -7.731 0.883 1.00 92.12 91 LEU A CA 1
ATOM 697 C C . LEU A 1 91 ? -4.771 -9.224 0.696 1.00 92.12 91 LEU A C 1
ATOM 699 O O . LEU A 1 91 ? -4.298 -9.837 -0.260 1.00 92.12 91 LEU A O 1
ATOM 703 N N . LYS A 1 92 ? -5.565 -9.843 1.582 1.00 91.88 92 LYS A N 1
ATOM 704 C CA . LYS A 1 92 ? -6.004 -11.233 1.382 1.00 91.88 92 LYS A CA 1
ATOM 705 C C . LYS A 1 92 ? -6.758 -11.355 0.055 1.00 91.88 92 LYS A C 1
ATOM 707 O O . LYS A 1 92 ? -7.670 -10.576 -0.210 1.00 91.88 92 LYS A O 1
ATOM 712 N N . GLY A 1 93 ? -6.369 -12.338 -0.756 1.00 87.56 93 GLY A N 1
ATOM 713 C CA . GLY A 1 93 ? -6.932 -12.579 -2.091 1.00 87.56 93 GLY A CA 1
ATOM 714 C C . GLY A 1 93 ? -6.229 -11.825 -3.224 1.00 87.56 93 GLY A C 1
ATOM 715 O O . GLY A 1 93 ? -6.428 -12.162 -4.386 1.00 87.56 93 GLY A O 1
ATOM 716 N N . VAL A 1 94 ? -5.349 -10.871 -2.912 1.00 89.44 94 VAL A N 1
ATOM 717 C CA . VAL A 1 94 ? -4.557 -10.150 -3.910 1.00 89.44 94 VAL A CA 1
ATOM 718 C C . VAL A 1 94 ? -3.218 -10.851 -4.088 1.00 89.44 94 VAL A C 1
ATOM 720 O O . VAL A 1 94 ? -2.472 -11.050 -3.131 1.00 89.44 94 VAL A O 1
ATOM 723 N N . LYS A 1 95 ? -2.872 -11.203 -5.328 1.00 88.31 95 LYS A N 1
ATOM 724 C CA . LYS A 1 95 ? -1.526 -11.695 -5.650 1.00 88.31 95 LYS A CA 1
ATOM 725 C C . LYS A 1 95 ? -0.550 -10.516 -5.660 1.00 88.31 95 LYS A C 1
ATOM 727 O O . LYS A 1 95 ? -0.707 -9.629 -6.488 1.00 88.31 95 LYS A O 1
ATOM 732 N N . TYR A 1 96 ? 0.464 -10.515 -4.806 1.00 88.56 96 TYR A N 1
ATOM 733 C CA . TYR A 1 96 ? 1.548 -9.527 -4.829 1.00 88.56 96 TYR A CA 1
ATOM 734 C C . TYR A 1 96 ? 2.868 -10.187 -4.420 1.00 88.56 96 TYR A C 1
ATOM 736 O O . TYR A 1 96 ? 2.877 -11.178 -3.689 1.00 88.56 96 TYR A O 1
ATOM 744 N N . SER A 1 97 ? 3.990 -9.638 -4.882 1.00 88.12 97 SER A N 1
ATOM 745 C CA . SER A 1 97 ? 5.312 -10.082 -4.432 1.00 88.12 97 SER A CA 1
ATOM 746 C C . SER A 1 97 ? 5.628 -9.493 -3.051 1.00 88.12 97 SER A C 1
ATOM 748 O O . SER A 1 97 ? 5.369 -8.306 -2.831 1.00 88.1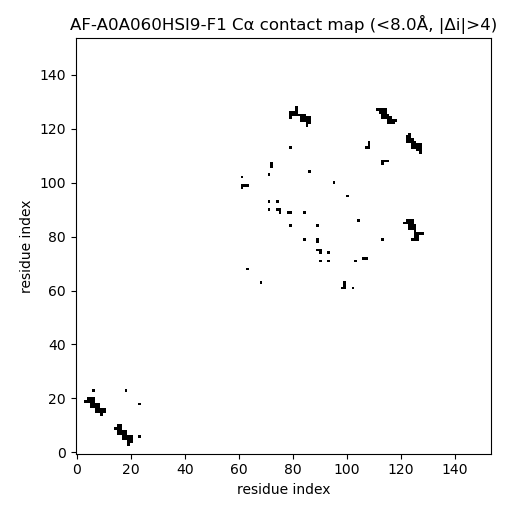2 97 SER A O 1
ATOM 750 N N . PRO A 1 98 ? 6.264 -10.235 -2.126 1.00 86.38 98 PRO A N 1
ATOM 751 C CA . PRO A 1 98 ? 6.742 -9.679 -0.859 1.00 86.38 98 PRO A CA 1
ATOM 752 C C . PRO A 1 98 ? 7.631 -8.437 -1.029 1.00 86.38 98 PRO A C 1
ATOM 754 O O . PRO A 1 98 ? 7.575 -7.527 -0.203 1.00 86.38 98 PRO A O 1
ATOM 757 N N . SER A 1 99 ? 8.390 -8.346 -2.128 1.00 87.69 99 SER A N 1
ATOM 758 C CA . SER A 1 99 ? 9.215 -7.172 -2.448 1.00 87.69 99 SER A CA 1
ATOM 759 C C . SER A 1 99 ? 8.396 -5.907 -2.741 1.00 87.69 99 SER A C 1
ATOM 761 O O . SER A 1 99 ? 8.903 -4.800 -2.580 1.00 87.69 99 SER A O 1
ATOM 763 N N . GLN A 1 100 ? 7.123 -6.050 -3.125 1.00 88.94 100 GLN A N 1
ATOM 764 C CA . GLN A 1 100 ? 6.196 -4.946 -3.403 1.00 88.94 100 GLN A CA 1
ATOM 765 C C . GLN A 1 100 ? 5.510 -4.415 -2.136 1.00 88.94 100 GLN A C 1
ATOM 767 O O . GLN A 1 100 ? 4.907 -3.345 -2.178 1.00 88.94 100 GLN A O 1
ATOM 772 N N . LEU A 1 101 ? 5.612 -5.105 -0.992 1.00 89.75 101 LEU A N 1
ATOM 773 C CA . LEU A 1 101 ? 4.956 -4.686 0.254 1.00 89.75 101 LEU A CA 1
ATOM 774 C C . LEU A 1 101 ? 5.314 -3.264 0.714 1.00 89.75 101 LEU A C 1
ATOM 776 O O . LEU A 1 101 ? 4.396 -2.550 1.120 1.00 89.75 101 LEU A O 1
ATOM 780 N N . PRO A 1 102 ? 6.584 -2.812 0.666 1.00 89.38 102 PRO A N 1
ATOM 781 C CA . PRO A 1 102 ? 6.921 -1.435 1.022 1.00 89.38 102 PRO A CA 1
ATOM 782 C C . PRO A 1 102 ? 6.248 -0.413 0.100 1.00 89.38 102 PRO A C 1
ATOM 784 O O . PRO A 1 102 ? 5.761 0.610 0.571 1.00 89.38 102 PRO A O 1
ATOM 787 N N . LEU A 1 103 ? 6.167 -0.713 -1.201 1.00 89.88 103 LEU A N 1
ATOM 788 C CA . LEU A 1 103 ? 5.498 0.145 -2.177 1.00 89.88 103 LEU A CA 1
ATOM 789 C C . LEU A 1 103 ? 3.994 0.224 -1.891 1.00 89.88 103 LEU A C 1
ATOM 791 O O . LEU A 1 103 ? 3.449 1.319 -1.784 1.00 89.88 103 LEU A O 1
ATOM 795 N N . ILE A 1 104 ? 3.343 -0.926 -1.696 1.00 90.94 104 ILE A N 1
ATOM 796 C CA . ILE A 1 104 ? 1.913 -0.996 -1.374 1.00 90.94 104 ILE A CA 1
ATOM 797 C C . ILE A 1 104 ? 1.628 -0.261 -0.061 1.00 90.94 104 ILE A C 1
ATOM 799 O O . ILE A 1 104 ? 0.671 0.503 0.017 1.00 90.94 104 ILE A O 1
ATOM 803 N N . ARG A 1 105 ? 2.480 -0.428 0.960 1.00 91.56 105 ARG A N 1
ATOM 804 C CA . ARG A 1 105 ? 2.363 0.298 2.232 1.00 91.56 105 ARG A CA 1
ATOM 805 C C . ARG A 1 105 ? 2.364 1.810 2.014 1.00 91.56 105 ARG A C 1
ATOM 807 O O . ARG A 1 105 ? 1.462 2.477 2.510 1.00 91.56 105 ARG A O 1
ATOM 814 N N . ASN A 1 106 ? 3.332 2.328 1.260 1.00 89.69 106 ASN A N 1
ATOM 815 C CA . ASN A 1 106 ? 3.419 3.759 0.968 1.00 89.69 106 ASN A CA 1
ATOM 816 C C . ASN A 1 106 ? 2.170 4.259 0.229 1.00 89.69 106 ASN A C 1
ATOM 818 O O . ASN A 1 106 ? 1.655 5.325 0.555 1.00 89.69 106 ASN A O 1
ATOM 822 N N . MET A 1 107 ? 1.648 3.470 -0.717 1.00 89.62 107 MET A N 1
ATOM 823 C CA . MET A 1 107 ? 0.404 3.796 -1.417 1.00 89.62 107 MET A CA 1
ATOM 824 C C . MET A 1 107 ? -0.770 3.916 -0.439 1.00 89.62 107 MET A C 1
ATOM 826 O O . MET A 1 107 ? -1.444 4.941 -0.437 1.00 89.62 107 MET A O 1
ATOM 830 N N . VAL A 1 108 ? -0.973 2.928 0.438 1.00 90.19 108 VAL A N 1
ATOM 831 C CA . VAL A 1 108 ? -2.057 2.941 1.442 1.00 90.19 108 VAL A CA 1
ATOM 832 C C . VAL A 1 108 ? -1.926 4.132 2.394 1.00 90.19 108 VAL A C 1
ATOM 834 O O . VAL A 1 108 ? -2.905 4.807 2.697 1.00 90.19 108 VAL A O 1
ATOM 837 N N . GLU A 1 109 ? -0.714 4.400 2.878 1.00 90.06 109 GLU A N 1
ATOM 838 C CA . GLU A 1 109 ? -0.454 5.463 3.856 1.00 90.06 109 GLU A CA 1
ATOM 839 C C . GLU A 1 109 ? -0.576 6.868 3.256 1.00 90.06 109 GLU A C 1
ATOM 841 O O . GLU A 1 109 ? -0.906 7.808 3.978 1.00 90.06 109 GLU A O 1
ATOM 846 N N . SER A 1 110 ? -0.386 7.009 1.940 1.00 88.50 110 SER A N 1
ATOM 847 C CA . SER A 1 110 ? -0.604 8.269 1.218 1.00 88.50 110 SER A CA 1
ATOM 848 C C . SER A 1 110 ? -2.086 8.628 1.035 1.00 88.50 110 SER A C 1
ATOM 850 O O . SER A 1 110 ? -2.415 9.783 0.757 1.00 88.50 110 SER A O 1
ATOM 852 N N . GLN A 1 111 ? -3.005 7.671 1.212 1.00 87.44 111 GLN A N 1
ATOM 853 C CA . GLN A 1 111 ? -4.433 7.915 1.023 1.00 87.44 111 GLN A CA 1
ATOM 854 C C . GLN A 1 111 ? -5.001 8.788 2.147 1.00 87.44 111 GLN A C 1
ATOM 856 O O . GLN A 1 111 ? -4.970 8.445 3.331 1.00 87.44 111 GLN A O 1
ATOM 861 N N . GLN A 1 112 ? -5.625 9.908 1.772 1.00 85.81 112 GLN A N 1
ATOM 862 C CA . GLN A 1 112 ? -6.214 10.838 2.738 1.00 85.81 112 GLN A CA 1
ATOM 863 C C . GLN A 1 112 ? -7.324 10.197 3.579 1.00 85.81 112 GLN A C 1
ATOM 865 O O . GLN A 1 112 ? -7.491 10.570 4.740 1.00 85.81 112 GLN A O 1
ATOM 870 N N . SER A 1 113 ? -8.046 9.218 3.029 1.00 86.62 113 SER A N 1
ATOM 871 C CA . SER A 1 113 ? -9.154 8.505 3.672 1.00 86.62 113 SER A CA 1
ATOM 872 C C . SER A 1 113 ? -8.715 7.431 4.672 1.00 86.62 113 SER A C 1
ATOM 874 O O . SER A 1 113 ? -9.572 6.884 5.366 1.00 86.62 113 SER A O 1
ATOM 876 N N . ILE A 1 114 ? -7.416 7.13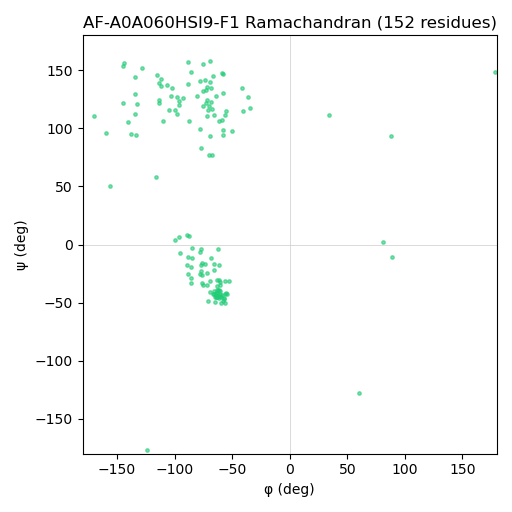3 4.789 1.00 88.31 114 ILE A N 1
ATOM 877 C CA . ILE A 1 114 ? -6.901 6.054 5.639 1.00 88.31 114 ILE A CA 1
ATOM 878 C C . ILE A 1 114 ? -6.086 6.614 6.797 1.00 88.31 114 ILE A C 1
ATOM 880 O O . ILE A 1 114 ? -5.310 7.558 6.665 1.00 88.31 114 ILE A O 1
ATOM 884 N N . ARG A 1 115 ? -6.269 6.016 7.972 1.00 89.94 115 ARG A N 1
ATOM 885 C CA . ARG A 1 115 ? -5.455 6.254 9.158 1.00 89.94 115 ARG A CA 1
ATOM 886 C C . ARG A 1 115 ? -4.679 4.990 9.501 1.00 89.94 115 ARG A C 1
ATOM 888 O O . ARG A 1 115 ? -5.269 3.937 9.733 1.00 89.94 115 ARG A O 1
ATOM 895 N N . ALA A 1 116 ? -3.363 5.128 9.592 1.00 90.94 116 ALA A N 1
ATOM 896 C CA . ALA A 1 116 ? -2.487 4.116 10.158 1.00 90.94 116 ALA A CA 1
ATOM 897 C C . ALA A 1 116 ? -2.351 4.329 11.675 1.00 90.94 116 ALA A C 1
ATOM 899 O O . ALA A 1 116 ? -2.224 5.458 12.155 1.00 90.94 116 ALA A O 1
ATOM 900 N N . LYS A 1 117 ? -2.392 3.243 12.446 1.00 91.19 117 LYS A N 1
ATOM 901 C CA . LYS A 1 117 ? -2.165 3.230 13.894 1.00 91.19 117 LYS A CA 1
ATOM 902 C C . LYS A 1 117 ? -1.203 2.100 14.243 1.00 91.19 117 LYS A C 1
ATOM 904 O O . LYS A 1 117 ? -1.497 0.933 13.987 1.00 91.19 117 LYS A O 1
ATOM 909 N N . ALA A 1 118 ? -0.075 2.435 14.859 1.00 91.75 118 ALA A N 1
ATOM 910 C CA . ALA A 1 118 ? 0.838 1.439 15.405 1.00 91.75 118 ALA A CA 1
ATOM 911 C C . ALA A 1 118 ? 0.242 0.805 16.676 1.00 91.75 118 ALA A C 1
ATOM 913 O O . ALA A 1 118 ? -0.261 1.504 17.558 1.00 91.75 118 ALA A O 1
ATOM 914 N N . LYS A 1 119 ? 0.285 -0.526 16.766 1.00 92.12 119 LYS A N 1
ATOM 915 C CA . LYS A 1 119 ? -0.076 -1.319 17.948 1.00 92.12 119 LYS A CA 1
ATOM 916 C C . LYS A 1 119 ? 1.024 -2.357 18.180 1.00 92.12 119 LYS A C 1
ATOM 918 O O . LYS A 1 119 ? 1.030 -3.428 17.567 1.00 92.12 119 LYS A O 1
ATOM 923 N N . GLY A 1 120 ? 1.982 -2.018 19.043 1.00 92.69 120 GLY A N 1
ATOM 924 C CA . GLY A 1 120 ? 3.198 -2.810 19.235 1.00 92.69 120 GLY A CA 1
ATOM 925 C C . GLY A 1 120 ? 4.000 -2.910 17.933 1.00 92.69 120 GLY A C 1
ATOM 926 O O . GLY A 1 120 ? 4.252 -1.902 17.282 1.00 92.69 120 GLY A O 1
ATOM 927 N N . LYS A 1 121 ? 4.347 -4.134 17.515 1.00 90.50 121 LYS A N 1
ATOM 928 C CA . LYS A 1 121 ? 5.096 -4.400 16.269 1.00 90.50 121 LYS A CA 1
ATOM 929 C C . LYS A 1 121 ? 4.248 -4.313 14.987 1.00 90.50 121 LYS A C 1
ATOM 931 O O . LYS A 1 121 ? 4.774 -4.519 13.898 1.00 90.50 121 LYS A O 1
ATOM 936 N N . ARG A 1 122 ? 2.930 -4.098 15.091 1.00 90.25 122 ARG A N 1
ATOM 937 C CA . ARG A 1 122 ? 1.995 -4.150 13.953 1.00 90.25 122 ARG A CA 1
ATOM 938 C C . ARG A 1 122 ? 1.430 -2.770 13.639 1.00 90.25 122 ARG A C 1
ATOM 940 O O . ARG A 1 122 ? 1.063 -2.032 14.549 1.00 90.25 122 ARG A O 1
ATOM 947 N N . THR A 1 123 ? 1.262 -2.476 12.353 1.00 92.44 123 THR A N 1
ATOM 948 C CA . THR A 1 123 ? 0.492 -1.319 11.878 1.00 92.44 123 THR A CA 1
ATOM 949 C C . THR A 1 123 ? -0.910 -1.772 11.491 1.00 92.44 123 THR A C 1
ATOM 951 O O . THR A 1 123 ? -1.078 -2.730 10.730 1.00 92.44 123 THR A O 1
ATOM 954 N N . LEU A 1 124 ? -1.912 -1.100 12.049 1.00 93.25 124 LEU A N 1
ATOM 955 C CA . LEU A 1 124 ? -3.322 -1.301 11.748 1.00 93.25 124 LEU A CA 1
ATOM 956 C C . LEU A 1 124 ? -3.830 -0.128 10.916 1.00 93.25 124 LEU A C 1
ATOM 958 O O . LEU A 1 124 ? -3.531 1.025 11.219 1.00 93.25 124 LEU A O 1
ATOM 962 N N . TYR A 1 125 ? -4.619 -0.433 9.899 1.00 92.25 125 TYR A N 1
ATOM 963 C CA . TYR A 1 125 ? -5.204 0.524 8.975 1.00 92.25 125 TYR A CA 1
ATOM 964 C C . TYR A 1 125 ? -6.714 0.555 9.190 1.00 92.25 125 TYR A C 1
ATOM 966 O O . TYR A 1 125 ? -7.345 -0.490 9.368 1.00 92.25 125 TYR A O 1
ATOM 974 N N . LEU A 1 126 ? -7.270 1.763 9.215 1.00 91.31 126 LEU A N 1
ATOM 975 C CA . LEU A 1 126 ? -8.695 2.027 9.392 1.00 91.31 126 LEU A CA 1
ATOM 976 C C . LEU A 1 126 ? -9.126 3.232 8.554 1.00 91.31 126 LEU A C 1
ATOM 978 O O . LEU A 1 126 ? -8.315 4.112 8.253 1.00 91.31 126 LEU A O 1
ATOM 982 N N . ARG A 1 127 ? -10.413 3.302 8.220 1.00 90.06 127 ARG A N 1
ATOM 983 C CA . ARG A 1 127 ? -10.982 4.461 7.529 1.00 90.06 127 ARG A CA 1
ATOM 984 C C . ARG A 1 127 ? -10.995 5.686 8.452 1.00 90.06 127 ARG A C 1
ATOM 986 O O . ARG A 1 127 ? -11.391 5.605 9.616 1.00 90.06 127 ARG A O 1
ATOM 993 N N . LYS A 1 128 ? -10.572 6.850 7.952 1.00 88.00 128 LYS A N 1
ATOM 994 C CA . LYS A 1 128 ? -10.775 8.125 8.649 1.00 88.00 128 LYS A CA 1
ATOM 995 C C . LYS A 1 128 ? -12.265 8.441 8.654 1.00 88.00 128 LYS A C 1
ATOM 997 O O . LYS A 1 128 ? -12.881 8.579 7.601 1.00 88.00 128 LYS A O 1
ATOM 1002 N N . ARG A 1 129 ? -12.829 8.614 9.849 1.00 79.44 129 ARG A N 1
ATOM 1003 C CA . ARG A 1 129 ? -14.169 9.177 10.012 1.00 79.44 129 ARG A CA 1
ATOM 1004 C C . ARG A 1 129 ? -14.113 10.665 9.685 1.00 79.44 129 ARG A C 1
ATOM 1006 O O . ARG A 1 129 ? -13.519 11.444 10.430 1.00 79.44 129 ARG A O 1
ATOM 1013 N N . THR A 1 130 ? -14.717 11.061 8.573 1.00 68.31 130 THR A N 1
ATOM 1014 C CA . THR A 1 130 ? -15.003 12.467 8.298 1.00 68.31 130 THR A CA 1
ATOM 1015 C C . THR A 1 130 ? -16.112 12.903 9.257 1.00 68.31 130 THR A C 1
ATOM 1017 O O . THR A 1 130 ? -17.208 12.348 9.259 1.00 68.31 130 THR A O 1
ATOM 1020 N N . LYS A 1 131 ? -15.836 13.890 10.119 1.00 60.72 131 LYS A N 1
ATOM 1021 C CA . LYS A 1 131 ? -16.796 14.388 11.129 1.00 60.72 131 LYS A CA 1
ATOM 1022 C C . LYS A 1 131 ? -18.079 15.002 10.530 1.00 60.72 131 LYS A C 1
ATOM 1024 O O . LYS A 1 131 ? -18.986 15.351 11.273 1.00 60.72 131 LYS A O 1
ATOM 1029 N N . VAL A 1 132 ? -18.177 15.105 9.205 1.00 52.91 132 VAL A N 1
ATOM 1030 C CA . VAL A 1 132 ? -19.256 15.795 8.481 1.00 52.91 132 VAL A CA 1
ATOM 1031 C C . VAL A 1 132 ? -20.560 14.977 8.414 1.00 52.91 132 VAL A C 1
ATOM 1033 O O . VAL A 1 132 ? -21.623 15.545 8.200 1.00 52.91 132 VAL A O 1
ATOM 1036 N N . ALA A 1 133 ? -20.531 13.659 8.654 1.00 47.19 133 ALA A N 1
ATOM 1037 C CA . ALA A 1 133 ? -21.730 12.808 8.564 1.00 47.19 133 ALA A CA 1
ATOM 1038 C C . ALA A 1 133 ? -22.459 12.559 9.903 1.00 47.19 133 ALA A C 1
ATOM 1040 O O . ALA A 1 133 ? -23.544 11.981 9.907 1.00 47.19 133 ALA A O 1
ATOM 1041 N N . ALA A 1 134 ? -21.908 12.990 11.043 1.00 47.47 134 ALA A N 1
ATOM 1042 C CA . ALA A 1 134 ? -22.537 12.754 12.349 1.00 47.47 134 ALA A CA 1
ATOM 1043 C C . ALA A 1 134 ? -23.731 13.689 12.626 1.00 47.47 134 ALA A C 1
ATOM 1045 O O . ALA A 1 134 ? -24.619 13.346 13.401 1.00 47.47 134 ALA A O 1
ATOM 1046 N N . THR A 1 135 ? -23.805 14.846 11.963 1.00 48.44 135 THR A N 1
ATOM 1047 C CA . THR A 1 135 ? -24.893 15.818 12.158 1.00 48.44 135 THR A CA 1
ATOM 1048 C C . THR A 1 135 ? -26.133 15.541 11.305 1.00 48.44 135 THR A C 1
ATOM 1050 O O . THR A 1 135 ? -27.214 15.999 11.667 1.00 48.44 135 THR A O 1
ATOM 1053 N N . LYS A 1 136 ? -26.035 14.757 10.218 1.00 46.97 136 LYS A N 1
ATOM 1054 C CA . LYS A 1 136 ? -27.208 14.398 9.394 1.00 46.97 136 LYS A CA 1
ATOM 1055 C C . LYS A 1 136 ? -27.967 13.171 9.913 1.00 46.97 136 LYS A C 1
ATOM 1057 O O . LYS A 1 136 ? -29.188 13.156 9.827 1.00 46.97 136 LYS A O 1
ATOM 1062 N N . ALA A 1 137 ? -27.284 12.195 10.516 1.00 48.44 137 ALA A N 1
ATOM 1063 C CA . ALA A 1 137 ? -27.945 11.021 11.101 1.00 48.44 137 ALA A CA 1
ATOM 1064 C C . ALA A 1 137 ? -28.622 11.324 12.454 1.00 48.44 137 ALA A C 1
ATOM 1066 O O . ALA A 1 137 ? -29.693 10.799 12.737 1.00 48.44 137 ALA A O 1
ATOM 1067 N N . ALA A 1 138 ? -28.061 12.231 13.264 1.00 50.75 138 ALA A N 1
ATOM 1068 C CA . ALA A 1 138 ? -28.650 12.612 14.552 1.00 50.75 138 ALA A CA 1
ATOM 1069 C C . ALA A 1 138 ? -29.873 13.548 14.433 1.00 50.75 138 ALA A C 1
ATOM 1071 O O . ALA A 1 138 ? -30.631 13.682 15.390 1.00 50.75 138 ALA A O 1
ATOM 1072 N N . LYS A 1 139 ? -30.093 14.187 13.272 1.00 46.91 139 LYS A N 1
ATOM 1073 C CA . LYS A 1 139 ? -31.259 15.061 13.039 1.00 46.91 139 LYS A CA 1
ATOM 1074 C C . LYS A 1 139 ? -32.480 14.311 12.489 1.00 46.91 139 LYS A C 1
ATOM 1076 O O . LYS A 1 139 ? -33.588 14.813 12.620 1.00 46.9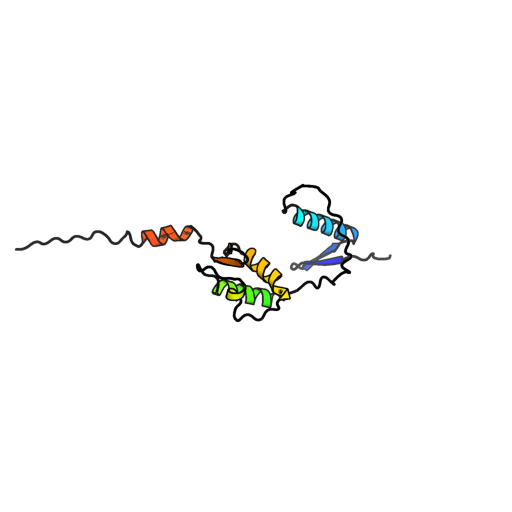1 139 LYS A O 1
ATOM 1081 N N . ALA A 1 140 ? -32.303 13.106 11.939 1.00 46.84 140 ALA A N 1
ATOM 1082 C CA . ALA A 1 140 ? -33.412 12.279 11.455 1.00 46.84 140 ALA A CA 1
ATOM 1083 C C . ALA A 1 140 ? -34.173 11.554 12.585 1.00 46.84 140 ALA A C 1
ATOM 1085 O O . ALA A 1 140 ? -35.355 11.281 12.430 1.00 46.84 140 ALA A O 1
ATOM 1086 N N . LEU A 1 141 ? -33.535 11.301 13.737 1.00 50.78 141 LEU A N 1
ATOM 1087 C CA . LEU A 1 141 ? -34.190 10.691 14.908 1.00 50.78 141 LEU A CA 1
ATOM 1088 C C . LEU A 1 141 ? -34.854 11.696 15.865 1.00 50.78 141 LEU A C 1
ATOM 1090 O O . LEU A 1 141 ? -35.595 11.286 16.747 1.00 50.78 141 LEU A O 1
ATOM 1094 N N . LYS A 1 142 ? -34.613 13.004 15.706 1.00 45.91 142 LYS A N 1
ATOM 1095 C CA . LYS A 1 142 ? -35.226 14.056 16.543 1.00 45.91 142 LYS A CA 1
ATOM 1096 C C . LYS A 1 142 ? -36.476 14.701 15.926 1.00 45.91 142 LYS A C 1
ATOM 1098 O O . LYS A 1 142 ? -36.968 15.686 16.460 1.00 45.91 142 LYS A O 1
ATOM 1103 N N . GLY A 1 143 ? -36.955 14.181 14.793 1.00 41.81 143 GLY A N 1
ATOM 1104 C CA . GLY A 1 143 ? -38.163 14.656 14.104 1.00 41.81 143 GLY A CA 1
ATOM 1105 C C . GLY A 1 143 ? -39.421 13.824 14.373 1.00 41.81 143 GLY A C 1
ATOM 1106 O O . GLY A 1 143 ? -40.449 14.094 13.768 1.00 41.81 143 GLY A O 1
ATOM 1107 N N . THR A 1 144 ? -39.349 12.812 15.241 1.00 46.25 144 THR A N 1
ATOM 1108 C CA . THR A 1 144 ? -40.482 11.943 15.598 1.00 46.25 144 THR A CA 1
ATOM 1109 C C . THR A 1 144 ? -40.838 12.099 17.071 1.00 46.25 144 THR A C 1
ATOM 1111 O O . THR A 1 144 ? -40.801 11.139 17.828 1.00 46.25 144 THR A O 1
ATOM 1114 N N . GLU A 1 145 ? -41.162 13.314 17.497 1.00 52.56 145 GLU A N 1
ATOM 1115 C CA . GLU A 1 145 ? -41.957 13.517 18.707 1.00 52.56 145 GLU A CA 1
ATOM 1116 C C . GLU A 1 145 ? -43.047 14.547 18.410 1.00 52.56 145 GLU A C 1
ATOM 1118 O O . GLU A 1 145 ? -42.811 15.519 17.695 1.00 52.56 145 GLU A O 1
ATOM 1123 N N . SER A 1 146 ? -44.212 14.329 19.023 1.00 47.91 146 SER A N 1
ATOM 1124 C CA . SER A 1 146 ? -45.375 15.219 19.158 1.00 47.91 146 SER A CA 1
ATOM 1125 C C . SER A 1 146 ? -46.444 15.197 18.050 1.00 47.91 146 SER A C 1
ATOM 1127 O O . SER A 1 146 ? -46.411 15.932 17.071 1.00 47.91 146 SER A O 1
ATOM 1129 N N . GLY A 1 147 ? -47.464 14.367 18.290 1.00 43.53 147 GLY A N 1
ATOM 1130 C CA . GLY A 1 147 ? -48.754 14.356 17.597 1.00 43.53 147 GLY A CA 1
ATOM 1131 C C . GLY A 1 147 ? -49.848 13.724 18.467 1.00 43.53 147 GLY A C 1
ATOM 1132 O O . GLY A 1 147 ? -50.483 12.767 18.056 1.00 43.53 147 GLY A O 1
ATOM 1133 N N . THR A 1 148 ? -49.946 14.208 19.711 1.00 47.50 148 THR A N 1
ATOM 1134 C CA . THR A 1 148 ? -51.131 14.269 20.597 1.00 47.50 148 THR A CA 1
ATOM 1135 C C . THR A 1 148 ? -52.187 13.152 20.553 1.00 47.50 148 THR A C 1
ATOM 1137 O O . THR A 1 148 ? -53.046 13.105 19.678 1.00 47.50 148 THR A O 1
ATOM 1140 N N . THR A 1 149 ? -52.241 12.380 21.640 1.00 51.50 149 THR A N 1
ATOM 1141 C CA . THR A 1 149 ? -53.476 11.816 22.204 1.00 51.50 149 THR A CA 1
ATOM 1142 C C . THR A 1 149 ? -54.407 12.930 22.690 1.00 51.50 149 THR A C 1
ATOM 1144 O O . THR A 1 149 ? -54.004 13.724 23.539 1.00 51.50 149 THR A O 1
ATOM 1147 N N . SER A 1 150 ? -55.668 12.925 22.259 1.00 47.16 150 SER A N 1
ATOM 1148 C CA . SER A 1 150 ? -56.775 13.469 23.052 1.00 47.16 150 SER A CA 1
ATOM 1149 C C . SER A 1 150 ? -57.951 12.498 23.035 1.00 47.16 150 SER A C 1
ATOM 1151 O O . SER A 1 150 ? -58.575 12.259 22.005 1.00 47.16 150 SER A O 1
ATOM 1153 N N . VAL A 1 151 ? -58.203 11.932 24.213 1.00 52.06 151 VAL A N 1
ATOM 1154 C CA . VAL A 1 151 ? -59.419 11.223 24.610 1.00 52.06 151 VAL A CA 1
ATOM 1155 C C . VAL A 1 151 ? -60.525 12.265 24.783 1.00 52.06 151 VAL A C 1
ATOM 1157 O O . VAL A 1 151 ? -60.286 13.302 25.397 1.00 52.06 151 VAL A O 1
ATOM 1160 N N . GLY A 1 152 ? -61.724 11.991 24.276 1.00 44.38 152 GLY A N 1
ATOM 1161 C CA . GLY A 1 152 ? -62.900 12.833 24.484 1.00 44.38 152 GLY A CA 1
ATOM 1162 C C . GLY A 1 152 ? -64.171 12.041 24.221 1.00 44.38 152 GLY A C 1
ATOM 1163 O O . GLY A 1 152 ? -64.565 11.871 23.074 1.00 44.38 152 GLY A O 1
ATOM 1164 N N . ALA A 1 153 ? -64.747 11.511 25.296 1.00 42.72 153 ALA A N 1
ATOM 1165 C CA . ALA A 1 153 ? -66.037 10.841 25.330 1.00 42.72 153 ALA A CA 1
ATOM 1166 C C . ALA A 1 153 ? -67.198 11.842 25.205 1.00 42.72 153 ALA A C 1
ATOM 1168 O O . ALA A 1 153 ? -67.132 12.906 25.821 1.00 42.72 153 ALA A O 1
ATOM 1169 N N . ALA A 1 154 ? -68.248 11.455 24.476 1.00 46.94 154 ALA A N 1
ATOM 1170 C CA . ALA A 1 154 ? -69.671 11.579 24.825 1.00 46.94 154 ALA A CA 1
ATOM 1171 C C . ALA A 1 154 ? -70.506 10.905 23.727 1.00 46.94 154 ALA A C 1
ATOM 1173 O O . ALA A 1 154 ? -70.331 11.286 22.549 1.00 46.94 154 ALA A O 1
#

Organism: NCBI:txid926571

Radius of gyration: 27.62 Å; Cα contacts (8 Å, |Δi|>4): 96; chains: 1; bounding box: 102×34×62 Å

Nearest PDB structures (foldseek):
  4ooi-assembly1_A  TM=5.035E-01  e=1.132E-01  Vibrio cholerae O1 biovar El Tor str. N16961
  3pqj-assembly2_C  TM=5.111E-01  e=1.207E-01  Xylella fastidiosa
  4omz-assembly2_C  TM=4.483E-01  e=1.774E-01  Sinorhizobium fredii
  2lkp-assembly1_B  TM=2.917E-01  e=3.160E-01  Mycobacterium tuberculosis H37Rv
  5juy-assembly1_G  TM=4.803E-01  e=2.988E+00  Homo sapiens